Protein AF-A0A9W9B5J5-F1 (afdb_monomer_lite)

Structure (mmCIF, N/CA/C/O backbone):
data_AF-A0A9W9B5J5-F1
#
_entry.id   AF-A0A9W9B5J5-F1
#
loop_
_atom_site.group_PDB
_atom_site.id
_atom_site.type_symbol
_atom_site.label_atom_id
_atom_site.label_alt_id
_atom_site.label_comp_id
_atom_site.label_asym_id
_atom_site.label_entity_id
_atom_site.label_seq_id
_atom_site.pdbx_PDB_ins_code
_atom_site.Cartn_x
_atom_site.Cartn_y
_atom_site.Cartn_z
_atom_site.occupancy
_atom_site.B_iso_or_equiv
_atom_site.auth_seq_id
_atom_site.auth_comp_id
_atom_site.auth_asym_id
_atom_site.auth_atom_id
_atom_site.pdbx_PDB_model_num
ATOM 1 N N . HIS A 1 1 ? -13.866 0.133 34.802 1.00 43.53 1 HIS A N 1
ATOM 2 C CA . HIS A 1 1 ? -13.282 -0.919 33.938 1.00 43.53 1 HIS A CA 1
ATOM 3 C C . HIS A 1 1 ? -14.035 -1.081 32.615 1.00 43.53 1 HIS A C 1
ATOM 5 O O . HIS A 1 1 ? -13.396 -0.951 31.586 1.00 43.53 1 HIS A O 1
ATOM 11 N N . GLN A 1 2 ? -15.363 -1.263 32.598 1.00 48.47 2 GLN A N 1
ATOM 12 C CA . GLN A 1 2 ? -16.141 -1.400 31.346 1.00 48.47 2 GLN A CA 1
ATOM 13 C C . GLN A 1 2 ? -16.010 -0.206 30.380 1.00 48.47 2 GLN A C 1
ATOM 15 O O . GLN A 1 2 ? -15.796 -0.410 29.192 1.00 48.47 2 GLN A O 1
ATOM 20 N N . LYS A 1 3 ? -16.053 1.035 30.889 1.00 55.81 3 LYS A N 1
ATOM 21 C CA . LYS A 1 3 ? -15.865 2.245 30.067 1.00 55.81 3 LYS A CA 1
ATOM 22 C C . LYS A 1 3 ? -14.486 2.300 29.392 1.00 55.81 3 LYS A C 1
ATOM 24 O O . LYS A 1 3 ? -14.394 2.597 28.212 1.00 55.81 3 LYS A O 1
ATOM 29 N N . LEU A 1 4 ? -13.434 1.932 30.126 1.00 56.16 4 LEU A N 1
ATOM 30 C CA . LEU A 1 4 ? -12.068 1.869 29.603 1.00 56.16 4 LEU A CA 1
ATOM 31 C C . LEU A 1 4 ? -11.917 0.764 28.547 1.00 56.16 4 LEU A C 1
ATOM 33 O O . LEU A 1 4 ? -11.314 0.993 27.509 1.00 56.16 4 LEU A O 1
ATOM 37 N N . ALA A 1 5 ? -12.501 -0.415 28.786 1.00 54.84 5 ALA A N 1
ATOM 38 C CA . ALA A 1 5 ? -12.496 -1.509 27.816 1.00 54.84 5 ALA A CA 1
ATOM 39 C C . ALA A 1 5 ? -13.209 -1.115 26.512 1.00 54.84 5 ALA A C 1
ATOM 41 O O . ALA A 1 5 ? -12.706 -1.396 25.427 1.00 54.84 5 ALA A O 1
ATOM 42 N N . TRP A 1 6 ? -14.336 -0.403 26.616 1.00 62.59 6 TRP A N 1
ATOM 43 C CA . TRP A 1 6 ? -15.036 0.155 25.460 1.00 62.59 6 TRP A CA 1
ATOM 44 C C . TRP A 1 6 ? -14.201 1.206 24.723 1.00 62.59 6 TRP A C 1
ATOM 46 O O . TRP A 1 6 ? -14.088 1.141 23.506 1.00 62.59 6 TRP A O 1
ATOM 56 N N . GLU A 1 7 ? -13.569 2.141 25.435 1.00 63.94 7 GLU A N 1
ATOM 57 C CA . GLU A 1 7 ? -12.692 3.150 24.825 1.00 63.94 7 GLU A CA 1
ATOM 58 C C . GLU A 1 7 ? -11.479 2.523 24.123 1.00 63.94 7 GLU A C 1
ATOM 60 O O . GLU A 1 7 ? -11.089 2.973 23.045 1.00 63.94 7 GLU A O 1
ATOM 65 N N . MET A 1 8 ? -10.890 1.474 24.705 1.00 59.47 8 MET A N 1
ATOM 66 C CA . MET A 1 8 ? -9.806 0.717 24.079 1.00 59.47 8 MET A CA 1
ATOM 67 C C . MET A 1 8 ? -10.291 0.017 22.811 1.00 59.47 8 MET A C 1
ATOM 69 O O . MET A 1 8 ? -9.667 0.172 21.766 1.00 59.47 8 MET A O 1
ATOM 73 N N . LEU A 1 9 ? -11.429 -0.679 22.868 1.00 60.66 9 LEU A N 1
ATOM 74 C CA . LEU A 1 9 ? -12.013 -1.358 21.712 1.00 60.66 9 LEU A CA 1
ATOM 75 C C . LEU A 1 9 ? -12.394 -0.364 20.604 1.00 60.66 9 LEU A C 1
ATOM 77 O O . LEU A 1 9 ? -12.064 -0.576 19.443 1.00 60.66 9 LEU A O 1
ATOM 81 N N . HIS A 1 10 ? -13.010 0.763 20.962 1.00 64.75 10 HIS A N 1
ATOM 82 C CA . HIS A 1 10 ? -13.335 1.846 20.039 1.00 64.75 10 HIS A CA 1
ATOM 83 C C . HIS A 1 10 ? -12.079 2.365 19.334 1.00 64.75 10 HIS A C 1
ATOM 85 O O . HIS A 1 10 ? -12.030 2.408 18.107 1.00 64.75 10 HIS A O 1
ATOM 91 N N . LYS A 1 11 ? -11.029 2.708 20.091 1.00 61.59 11 LYS A N 1
ATOM 92 C CA . LYS A 1 11 ? -9.753 3.164 19.518 1.00 61.59 11 LYS A CA 1
ATOM 93 C C . LYS A 1 11 ? -9.106 2.098 18.638 1.00 61.59 11 LYS A C 1
ATOM 95 O O . LYS A 1 11 ? -8.520 2.427 17.610 1.00 61.59 11 LYS A O 1
ATOM 100 N N . VAL A 1 12 ? -9.248 0.829 19.012 1.00 58.03 12 VAL A N 1
ATOM 101 C CA . VAL A 1 12 ? -8.751 -0.315 18.247 1.00 58.03 12 VAL A CA 1
ATOM 102 C C . VAL A 1 12 ? -9.595 -0.606 17.013 1.00 58.03 12 VAL A C 1
ATOM 104 O O . VAL A 1 12 ? -9.039 -1.191 16.108 1.00 58.03 12 VAL A O 1
ATOM 107 N N . ILE A 1 13 ? -10.857 -0.206 16.880 1.00 60.81 13 ILE A N 1
ATOM 108 C CA . ILE A 1 13 ? -11.651 -0.482 15.663 1.00 60.81 13 ILE A CA 1
ATOM 109 C C . ILE A 1 13 ? -11.771 0.772 14.792 1.00 60.81 13 ILE A C 1
ATOM 111 O O . ILE A 1 13 ? -11.439 0.755 13.611 1.00 60.81 13 ILE A O 1
ATOM 115 N N . ILE A 1 14 ? -12.225 1.864 15.399 1.00 61.78 14 ILE A N 1
ATOM 116 C CA . ILE A 1 14 ? -12.618 3.116 14.746 1.00 61.78 14 ILE A CA 1
ATOM 117 C 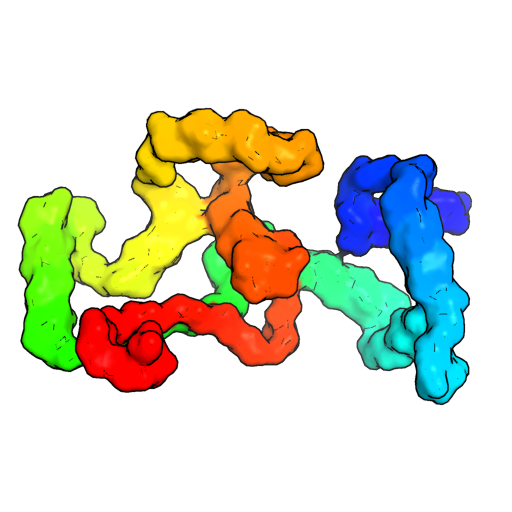C . ILE A 1 14 ? -11.449 4.112 14.693 1.00 61.78 14 ILE A C 1
ATOM 119 O O . ILE A 1 14 ? -11.408 4.994 13.838 1.00 61.78 14 ILE A O 1
ATOM 123 N N . GLY A 1 15 ? -10.473 3.977 15.595 1.00 62.41 15 GLY A N 1
ATOM 124 C CA . GLY A 1 15 ? -9.391 4.948 15.758 1.00 62.41 15 GLY A CA 1
ATOM 125 C C . GLY A 1 15 ? -9.742 6.062 16.757 1.00 62.41 15 GLY A C 1
ATOM 126 O O . GLY A 1 15 ? -10.645 5.904 17.579 1.00 62.41 15 GLY A O 1
ATOM 127 N N . PRO A 1 16 ? -9.016 7.195 16.743 1.00 63.31 16 PRO A N 1
ATOM 128 C CA . PRO A 1 16 ? -9.149 8.257 17.746 1.00 63.31 16 PRO A CA 1
ATOM 129 C C . PRO A 1 16 ? -10.379 9.161 17.547 1.00 63.31 16 PRO A C 1
ATOM 131 O O . PRO A 1 16 ? -10.449 10.220 18.164 1.00 63.31 16 PRO A O 1
ATOM 134 N N . VAL A 1 17 ? -11.314 8.786 16.669 1.00 61.62 17 VAL A N 1
ATOM 135 C CA . VAL A 1 17 ? -12.528 9.566 16.389 1.00 61.62 17 VAL A CA 1
ATOM 136 C C . VAL A 1 17 ? -13.371 9.679 17.658 1.00 61.62 17 VAL A C 1
ATOM 138 O O . VAL A 1 17 ? -13.443 8.740 18.446 1.00 61.62 17 VAL A O 1
ATOM 141 N N . ASP A 1 18 ? -13.989 10.834 17.882 1.00 64.19 18 ASP A N 1
ATOM 142 C CA . ASP A 1 18 ? -14.816 11.023 19.067 1.00 64.19 18 ASP A CA 1
ATOM 143 C C . ASP A 1 18 ? -16.106 10.193 18.975 1.00 64.19 18 ASP A C 1
ATOM 145 O O . ASP A 1 18 ? -16.803 10.211 17.956 1.00 64.19 18 ASP A O 1
ATOM 149 N N . VAL A 1 19 ? -16.432 9.477 20.052 1.00 60.91 19 VAL A N 1
ATOM 150 C CA . VAL A 1 19 ? -17.606 8.589 20.137 1.00 60.91 19 VAL A CA 1
ATOM 151 C C . VAL A 1 19 ? -18.905 9.407 20.053 1.00 60.91 19 VAL A C 1
ATOM 153 O O . VAL A 1 19 ? -19.953 8.899 19.658 1.00 60.91 19 VAL A O 1
ATOM 156 N N . GLU A 1 20 ? 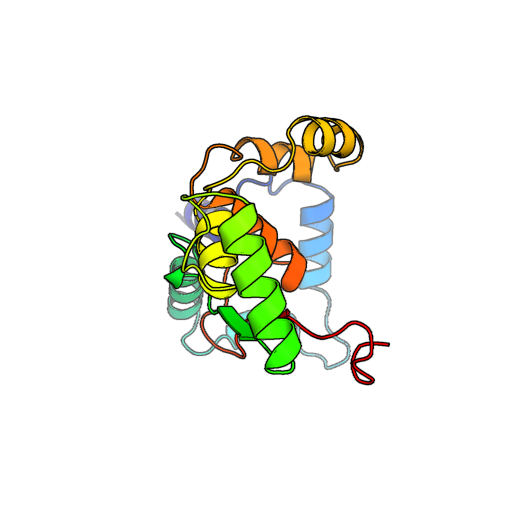-18.834 10.697 20.391 1.00 65.62 20 GLU A N 1
ATOM 157 C CA . GLU A 1 20 ? -19.952 11.644 20.327 1.00 65.62 20 GLU A CA 1
ATOM 158 C C . GLU A 1 20 ? -20.186 12.227 18.920 1.00 65.62 20 GLU A C 1
ATOM 160 O O . GLU A 1 20 ? -21.120 13.004 18.712 1.00 65.62 20 GLU A O 1
ATOM 165 N N . ASN A 1 21 ? -19.386 11.839 17.919 1.00 68.31 21 ASN A N 1
ATOM 166 C CA . ASN A 1 21 ? -19.587 12.275 16.542 1.00 68.31 21 ASN A CA 1
ATOM 167 C C . ASN A 1 21 ? -20.955 11.793 16.013 1.00 68.31 21 ASN A C 1
ATOM 169 O O . ASN A 1 21 ? -21.278 10.604 16.062 1.00 68.31 21 ASN A O 1
ATOM 173 N N . ALA A 1 22 ? -21.756 12.706 15.453 1.00 65.81 22 ALA A N 1
ATOM 174 C CA . ALA A 1 22 ? -23.075 12.399 14.897 1.00 65.81 22 ALA A CA 1
ATOM 175 C C . ALA A 1 22 ? -23.038 11.293 13.823 1.00 65.81 22 ALA A C 1
ATOM 177 O O . ALA A 1 22 ? -23.944 10.462 13.773 1.00 65.81 22 ALA A O 1
ATOM 178 N N . TYR A 1 23 ? -21.972 11.228 13.019 1.00 56.72 23 TYR A N 1
ATOM 179 C CA . TYR A 1 23 ? -21.747 10.149 12.055 1.00 56.72 23 TYR A CA 1
ATOM 180 C C . 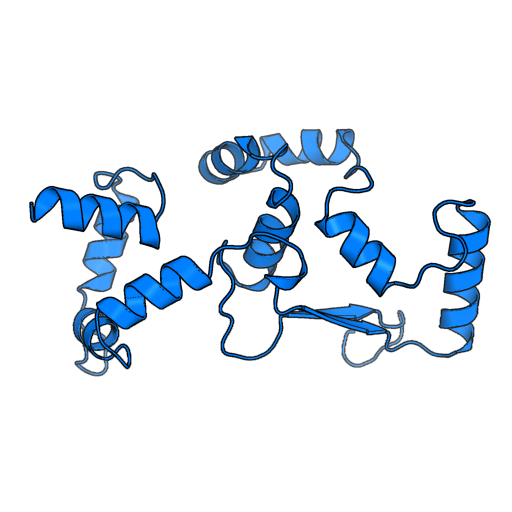TYR A 1 23 ? -21.467 8.817 12.739 1.00 56.72 23 TYR A C 1
ATOM 182 O O . TYR A 1 23 ? -21.951 7.788 12.281 1.00 56.72 23 TYR A O 1
ATOM 190 N N . PHE A 1 24 ? -20.740 8.826 13.856 1.00 61.00 24 PHE A N 1
ATOM 191 C CA . PHE A 1 24 ? -20.483 7.614 14.623 1.00 61.00 24 PHE A CA 1
ATOM 192 C C . PHE A 1 24 ? -21.744 7.121 15.343 1.00 61.00 24 PHE A C 1
ATOM 194 O O . PHE A 1 24 ? -22.037 5.929 15.337 1.00 61.00 24 PHE A O 1
ATOM 201 N N . SER A 1 25 ? -22.561 8.034 15.873 1.00 64.88 25 SER A N 1
ATOM 202 C CA . SER A 1 25 ? -23.882 7.702 16.415 1.00 64.88 25 SER A CA 1
ATOM 203 C C . SER A 1 25 ? -24.819 7.145 15.337 1.00 64.88 25 SER A C 1
ATOM 205 O O . SER A 1 25 ? -25.527 6.169 15.583 1.00 64.88 25 SER A O 1
ATOM 207 N N . ALA A 1 26 ? -24.811 7.721 14.130 1.00 68.50 26 ALA A N 1
ATOM 208 C CA . ALA A 1 26 ? -25.573 7.214 12.991 1.00 68.50 26 ALA A CA 1
ATOM 209 C C . ALA A 1 26 ? -25.064 5.843 12.522 1.00 68.50 26 ALA A C 1
ATOM 211 O O . ALA A 1 26 ? -25.876 4.957 12.267 1.00 68.50 26 ALA A O 1
ATOM 212 N N . PHE A 1 27 ? -23.743 5.645 12.483 1.00 66.56 27 PHE A N 1
ATOM 213 C CA . PHE A 1 27 ? -23.114 4.359 12.204 1.00 66.56 27 PHE A CA 1
ATOM 214 C C . PHE A 1 27 ? -23.529 3.314 13.236 1.00 66.56 27 PHE A C 1
ATOM 216 O O . PHE A 1 27 ? -24.052 2.288 12.836 1.00 66.56 27 PHE A O 1
ATOM 223 N N . LEU A 1 28 ? -23.397 3.588 14.540 1.00 68.62 28 LEU A N 1
ATOM 224 C CA . LEU A 1 28 ? -23.824 2.687 15.617 1.00 68.62 28 LEU A CA 1
ATOM 225 C C . LEU A 1 28 ? -25.319 2.373 15.555 1.00 68.62 28 LEU A C 1
ATOM 227 O O . LEU A 1 28 ? -25.710 1.224 15.730 1.00 68.62 28 LEU A O 1
ATOM 231 N N . LYS A 1 29 ? -26.163 3.374 15.283 1.00 70.75 29 LYS A N 1
ATOM 232 C CA . LYS A 1 29 ? -27.598 3.151 15.076 1.00 70.75 29 LYS A CA 1
ATOM 233 C C . LYS A 1 29 ? -27.838 2.233 13.885 1.00 70.75 29 LYS A C 1
ATOM 235 O O . LYS A 1 29 ? -28.595 1.287 14.033 1.00 70.75 29 LYS A O 1
ATOM 240 N N . GLY A 1 30 ? -27.163 2.472 12.760 1.00 66.31 30 GLY A N 1
ATOM 241 C CA . GLY A 1 30 ? -27.190 1.599 11.586 1.00 66.31 30 GLY A CA 1
ATOM 242 C C . GLY A 1 30 ? -26.674 0.188 11.879 1.00 66.31 30 GLY A C 1
ATOM 243 O O . GLY A 1 30 ? -27.253 -0.783 11.414 1.00 66.31 30 GLY A O 1
ATOM 244 N N . PHE A 1 31 ? -25.648 0.075 12.719 1.00 65.50 31 PHE A N 1
ATOM 245 C CA . PHE A 1 31 ? -25.048 -1.177 13.180 1.00 65.50 31 PHE A CA 1
ATOM 246 C C . PHE A 1 31 ? -26.010 -2.012 14.035 1.00 65.50 31 PHE A C 1
ATOM 248 O O . PHE A 1 31 ? -25.901 -3.231 14.085 1.00 65.50 31 PHE A O 1
ATOM 255 N N . LEU A 1 32 ? -26.949 -1.354 14.717 1.00 68.44 32 LEU A N 1
ATOM 256 C CA . LEU A 1 32 ? -27.991 -1.979 15.533 1.00 68.44 32 LEU A CA 1
ATOM 257 C C . LEU A 1 32 ? -29.313 -2.158 14.771 1.00 68.44 32 LEU A C 1
ATOM 259 O O . LEU A 1 32 ? -30.279 -2.657 15.350 1.00 68.44 32 LEU A O 1
ATOM 263 N N . LEU A 1 33 ? -29.396 -1.736 13.503 1.00 72.12 33 LEU A N 1
ATOM 264 C CA . LEU A 1 33 ? -30.591 -1.982 12.704 1.00 72.12 33 LEU A CA 1
ATOM 265 C C . LEU A 1 33 ? -30.667 -3.474 12.342 1.00 72.12 33 LEU A C 1
ATOM 267 O O . LEU A 1 33 ? -29.663 -4.059 11.925 1.00 72.12 33 LEU A O 1
ATOM 271 N N . PRO A 1 34 ? -31.853 -4.094 12.454 1.00 67.44 34 PRO A N 1
ATOM 272 C CA . PRO A 1 34 ? -32.044 -5.458 11.993 1.00 67.44 34 PRO A CA 1
ATOM 273 C C . PRO A 1 34 ? -31.798 -5.528 10.485 1.00 67.44 34 PRO A C 1
ATOM 275 O O . PRO A 1 34 ? -32.381 -4.755 9.718 1.00 67.44 34 PRO A O 1
ATOM 278 N N . CYS A 1 35 ? -30.947 -6.459 10.046 1.00 70.69 35 CYS A N 1
ATOM 279 C CA . CYS A 1 35 ? -30.806 -6.734 8.620 1.00 70.69 35 CYS A CA 1
ATOM 280 C C . CYS A 1 35 ? -32.068 -7.440 8.104 1.00 70.69 35 CYS A C 1
ATOM 282 O O . CYS A 1 35 ? -32.809 -8.069 8.862 1.00 70.69 35 CYS A O 1
ATOM 284 N N . SER A 1 36 ? -32.312 -7.372 6.793 1.00 70.12 36 SER A N 1
ATOM 285 C CA . SER A 1 36 ? -33.482 -7.987 6.138 1.00 70.12 36 SER A CA 1
ATOM 286 C C . SER A 1 36 ? -33.602 -9.501 6.362 1.00 70.12 36 SER A C 1
ATOM 288 O O . SER A 1 36 ? -34.670 -10.072 6.165 1.00 70.12 36 SER A O 1
ATOM 290 N N . THR A 1 37 ? -32.522 -10.146 6.801 1.00 73.00 37 THR A N 1
ATOM 291 C CA . THR A 1 37 ? -32.437 -11.568 7.143 1.00 73.00 37 THR A CA 1
ATOM 292 C C . THR A 1 37 ? -32.795 -11.884 8.602 1.00 73.00 37 THR A C 1
ATOM 294 O O . THR A 1 37 ? -32.799 -13.054 8.972 1.00 73.00 37 THR A O 1
ATOM 297 N N . GLY A 1 38 ? -33.090 -10.880 9.438 1.00 73.06 38 GLY A N 1
ATOM 298 C CA . GLY A 1 38 ? -33.388 -11.052 10.868 1.00 73.06 38 GLY A CA 1
ATOM 299 C C . GLY A 1 38 ? -32.159 -11.266 11.760 1.00 73.06 38 GLY A C 1
ATOM 300 O O . GLY A 1 38 ? -32.316 -11.433 12.964 1.00 73.06 38 GLY A O 1
ATOM 301 N N . ILE A 1 39 ? -30.958 -11.245 11.179 1.00 66.88 39 ILE A N 1
ATOM 302 C CA . ILE A 1 39 ? -29.673 -11.249 11.886 1.00 66.88 39 ILE A CA 1
ATOM 303 C C . ILE A 1 39 ? -29.304 -9.787 12.144 1.00 66.88 39 ILE A C 1
ATOM 305 O O . ILE A 1 39 ? -29.317 -8.985 11.205 1.00 66.88 39 ILE A O 1
ATOM 309 N N . ASP A 1 40 ? -29.006 -9.411 13.385 1.00 67.69 40 ASP A N 1
ATOM 310 C CA . ASP A 1 40 ? -28.444 -8.086 13.648 1.00 67.69 40 ASP A CA 1
ATOM 311 C C . ASP A 1 40 ? -26.909 -8.113 13.506 1.00 67.69 40 ASP A C 1
ATOM 313 O O . ASP A 1 40 ? -26.260 -9.163 13.501 1.00 67.69 40 ASP A O 1
ATOM 317 N N . LEU A 1 41 ? -26.276 -6.954 13.325 1.00 61.44 41 LEU A N 1
ATOM 318 C CA . LEU A 1 41 ? -24.820 -6.921 13.167 1.00 61.44 41 LEU A CA 1
ATOM 319 C C . LEU A 1 41 ? -24.082 -7.283 14.473 1.00 61.44 41 LEU A C 1
ATOM 321 O O . LEU A 1 41 ? -22.902 -7.634 14.432 1.00 61.44 41 LEU A O 1
ATOM 325 N N . VAL A 1 42 ? -24.763 -7.252 15.626 1.00 67.62 42 VAL A N 1
ATOM 326 C CA . VAL A 1 42 ? -24.230 -7.743 16.906 1.00 67.62 42 VAL A CA 1
ATOM 327 C C . VAL A 1 42 ? -24.100 -9.264 16.869 1.00 67.62 42 VAL A C 1
ATOM 329 O O . VAL A 1 42 ? -23.101 -9.793 17.355 1.00 67.62 42 VAL A O 1
ATOM 332 N N . ASP A 1 43 ? -25.038 -9.964 16.239 1.00 67.94 43 ASP A N 1
ATOM 333 C CA . ASP A 1 43 ? -24.971 -11.394 15.967 1.00 67.94 43 ASP A CA 1
ATOM 334 C C . ASP A 1 43 ? -23.818 -11.712 15.010 1.00 67.94 43 ASP A C 1
ATOM 336 O O . ASP A 1 43 ? -23.104 -12.688 15.228 1.00 67.94 43 ASP A O 1
ATOM 340 N N . ILE A 1 44 ? -23.542 -10.846 14.026 1.00 65.38 44 ILE A N 1
ATOM 341 C CA . ILE A 1 44 ? -22.367 -10.975 13.145 1.00 65.38 44 ILE A CA 1
ATOM 342 C C . ILE A 1 44 ? -21.062 -10.806 13.938 1.00 65.38 44 ILE A C 1
ATOM 344 O O . ILE A 1 44 ? -20.155 -11.629 13.816 1.00 65.38 44 ILE A O 1
ATOM 348 N N . VAL A 1 45 ? -20.961 -9.799 14.807 1.00 63.66 45 VAL A N 1
ATOM 349 C CA . VAL A 1 45 ? -19.776 -9.616 15.667 1.00 63.66 45 VAL A CA 1
ATOM 350 C C . VAL A 1 45 ? -19.612 -10.779 16.653 1.00 63.66 45 VAL A C 1
ATOM 352 O O . VAL A 1 45 ? -18.496 -11.236 16.887 1.00 63.66 45 VAL A O 1
ATOM 355 N N . ARG A 1 46 ? -20.708 -11.312 17.205 1.00 69.12 46 ARG A N 1
ATOM 356 C CA . ARG A 1 46 ? -20.692 -12.516 18.055 1.00 69.12 46 ARG A CA 1
ATOM 357 C C . ARG A 1 46 ? -20.367 -13.786 17.274 1.00 69.12 46 ARG A C 1
ATOM 359 O O . ARG A 1 46 ? -19.854 -14.731 17.864 1.00 69.12 46 ARG A O 1
ATOM 366 N N . SER A 1 47 ? -20.638 -13.799 15.971 1.00 68.56 47 SER A N 1
ATOM 367 C CA . SER A 1 47 ? -20.284 -14.897 15.071 1.00 68.56 47 SER A CA 1
ATOM 368 C C . SER A 1 47 ? -18.814 -14.889 14.656 1.00 68.56 47 SER A C 1
ATOM 370 O O . SER A 1 47 ? -18.382 -15.821 13.977 1.00 68.56 47 SER A O 1
ATOM 372 N N . PHE A 1 48 ? -18.032 -13.878 15.071 1.00 70.88 48 PHE A N 1
ATOM 373 C CA . PHE A 1 48 ? -16.598 -13.859 14.816 1.00 70.88 48 PHE A CA 1
ATOM 374 C C . PHE A 1 48 ? -15.976 -15.128 15.396 1.00 70.88 48 PHE A C 1
ATOM 376 O O . PHE A 1 48 ? -16.037 -15.385 16.602 1.00 70.88 48 PHE A O 1
ATOM 383 N N . PHE A 1 49 ? -15.433 -15.962 14.514 1.00 70.25 49 PHE A N 1
ATOM 384 C CA . PHE A 1 49 ? -14.891 -17.257 14.887 1.00 70.25 49 PHE A CA 1
ATOM 385 C C . PHE A 1 49 ? -13.756 -17.048 15.898 1.00 70.25 49 PHE A C 1
ATOM 387 O O . PHE A 1 49 ? -12.832 -16.295 15.621 1.00 70.25 49 PHE A O 1
ATOM 394 N N . GLY A 1 50 ? -13.852 -17.658 17.085 1.00 75.44 50 GLY A N 1
ATOM 395 C CA . GLY A 1 50 ? -12.920 -17.427 18.202 1.00 75.44 50 GLY A CA 1
ATOM 396 C C . GLY A 1 50 ? -13.315 -16.299 19.176 1.00 75.44 50 GLY A C 1
ATOM 397 O O . GLY A 1 50 ? -12.630 -16.081 20.174 1.00 75.44 50 GLY A O 1
ATOM 398 N N . GLY A 1 51 ? -14.444 -15.621 18.950 1.00 78.56 51 GLY A N 1
ATOM 399 C CA . GLY A 1 51 ? -15.026 -14.648 19.876 1.00 78.56 51 GLY A CA 1
ATOM 400 C C . GLY A 1 51 ? -14.258 -13.324 19.976 1.00 78.56 51 GLY A C 1
ATOM 401 O O . GLY A 1 51 ? -13.496 -12.942 19.091 1.00 78.56 51 GLY A O 1
ATOM 402 N N . ALA A 1 52 ? -14.480 -12.592 21.073 1.00 67.44 52 ALA A N 1
ATOM 403 C CA . ALA A 1 52 ? -13.931 -11.246 21.265 1.00 67.44 52 ALA A CA 1
ATOM 404 C C . ALA A 1 52 ? -12.393 -11.209 21.360 1.00 67.44 52 ALA A C 1
ATOM 406 O O . ALA A 1 52 ? -11.781 -10.230 20.941 1.00 67.44 52 ALA A O 1
ATOM 407 N N . GLU A 1 53 ? -11.768 -12.261 21.895 1.00 71.69 53 GLU A N 1
ATOM 408 C CA . GLU A 1 53 ? -10.306 -12.370 21.978 1.00 71.69 53 GLU A CA 1
ATOM 409 C C . GLU A 1 53 ? -9.685 -12.504 20.584 1.00 71.69 53 GLU A C 1
ATOM 411 O O . GLU A 1 53 ? -8.784 -11.744 20.232 1.00 71.69 53 GLU A O 1
ATOM 416 N N . GLU A 1 54 ? -10.231 -13.398 19.756 1.00 75.44 54 GLU A N 1
ATOM 417 C CA . GLU A 1 54 ? -9.788 -13.580 18.374 1.00 75.44 54 GLU A CA 1
ATOM 418 C C . GLU A 1 54 ? -10.031 -12.328 17.527 1.00 75.44 54 GLU A C 1
ATOM 420 O O . GLU A 1 54 ? -9.205 -11.965 16.690 1.00 75.44 54 GLU A O 1
ATOM 425 N N . PHE A 1 55 ? -11.126 -11.616 17.792 1.00 71.44 55 PHE A N 1
ATOM 426 C CA . PHE A 1 55 ? -11.406 -10.329 17.170 1.00 71.44 55 PHE A CA 1
ATOM 427 C C . PHE A 1 55 ? -10.343 -9.274 17.515 1.00 71.44 55 PHE A C 1
ATOM 429 O O . PHE A 1 55 ? -9.795 -8.640 16.612 1.00 71.44 55 PHE A O 1
ATOM 436 N N . ILE A 1 56 ? -10.015 -9.091 18.802 1.00 71.12 56 ILE A N 1
ATOM 437 C CA . ILE A 1 56 ? -8.982 -8.132 19.232 1.00 71.12 56 ILE A CA 1
ATOM 438 C C . ILE A 1 56 ? -7.627 -8.526 18.644 1.00 71.12 56 ILE A C 1
ATOM 440 O O . ILE A 1 56 ? -6.946 -7.681 18.065 1.00 71.12 56 ILE A O 1
ATOM 444 N N . ARG A 1 57 ? -7.273 -9.814 18.713 1.00 74.31 57 ARG A N 1
ATOM 445 C CA . ARG A 1 57 ? -6.049 -10.353 18.115 1.00 74.31 57 ARG A CA 1
ATOM 446 C C . ARG A 1 57 ? -5.988 -10.065 16.617 1.00 74.31 57 ARG A C 1
ATOM 448 O O . ARG A 1 57 ? -4.971 -9.583 16.130 1.00 74.31 57 ARG A O 1
ATOM 455 N N . THR A 1 58 ? -7.077 -10.301 15.889 1.00 72.94 58 THR A N 1
ATOM 456 C CA . THR A 1 58 ? -7.167 -9.996 14.456 1.00 72.94 58 THR A CA 1
ATOM 457 C C . THR A 1 58 ? -6.987 -8.502 14.208 1.00 72.94 58 THR A C 1
ATOM 459 O O . THR A 1 58 ? -6.223 -8.117 13.324 1.00 72.94 58 THR A O 1
ATOM 462 N N . ALA A 1 59 ? -7.623 -7.644 15.006 1.00 72.19 59 ALA A N 1
ATOM 463 C CA . ALA A 1 59 ? -7.493 -6.196 14.885 1.00 72.19 59 ALA A CA 1
ATOM 464 C C . ALA A 1 59 ? -6.057 -5.705 15.144 1.00 72.19 59 ALA A C 1
ATOM 466 O O . ALA A 1 59 ? -5.595 -4.808 14.435 1.00 72.19 59 ALA A O 1
ATOM 467 N N . GLU A 1 60 ? -5.350 -6.299 16.112 1.00 74.00 60 GLU A N 1
ATOM 468 C CA . GLU A 1 60 ? -3.937 -6.021 16.397 1.00 74.00 60 GLU A CA 1
ATOM 469 C C . GLU A 1 60 ? -3.012 -6.511 15.276 1.00 74.00 60 GLU A C 1
ATOM 471 O O . GLU A 1 60 ? -2.143 -5.758 14.821 1.00 74.00 60 GLU A O 1
ATOM 476 N N . LEU A 1 61 ? -3.217 -7.743 14.797 1.00 76.88 61 LEU A N 1
ATOM 477 C CA . LEU A 1 61 ? -2.448 -8.338 13.700 1.00 76.88 61 LEU A CA 1
ATOM 478 C C . LEU A 1 61 ? -2.673 -7.610 12.371 1.00 76.88 61 LEU A C 1
ATOM 480 O O . LEU A 1 61 ? -1.768 -7.557 11.552 1.00 76.88 61 LEU A O 1
ATOM 484 N N . SER A 1 62 ? -3.827 -6.969 12.181 1.00 78.38 62 SER A N 1
ATOM 485 C CA . SER A 1 62 ? -4.149 -6.209 10.963 1.00 78.38 62 SER A CA 1
ATOM 486 C C . SER A 1 62 ? -3.407 -4.866 10.846 1.00 78.38 62 SER A C 1
ATOM 488 O O . SER A 1 62 ? -3.650 -4.085 9.920 1.00 78.38 62 SER A O 1
ATOM 490 N N . THR A 1 63 ? -2.519 -4.559 11.794 1.00 83.56 63 THR A N 1
ATOM 491 C CA . THR A 1 63 ? -1.722 -3.329 11.792 1.00 83.56 63 THR A CA 1
ATOM 492 C C . THR A 1 63 ? -0.600 -3.413 10.761 1.00 83.56 63 THR A C 1
ATOM 494 O O . THR A 1 63 ? 0.256 -4.286 10.840 1.00 83.56 63 THR A O 1
ATOM 497 N N . ILE A 1 64 ? -0.547 -2.440 9.853 1.00 86.31 64 ILE A N 1
ATOM 498 C CA . ILE A 1 64 ? 0.532 -2.312 8.868 1.00 86.31 64 ILE A CA 1
ATOM 499 C C . ILE A 1 64 ? 1.783 -1.758 9.555 1.00 86.31 64 ILE A C 1
ATOM 501 O O . ILE A 1 64 ? 1.785 -0.599 9.988 1.00 86.31 64 ILE A O 1
ATOM 505 N N . ARG A 1 65 ? 2.836 -2.575 9.657 1.00 87.75 65 ARG A N 1
ATOM 506 C CA . ARG A 1 65 ? 4.118 -2.208 10.289 1.00 87.75 65 ARG A CA 1
ATOM 507 C C . ARG A 1 65 ? 5.225 -1.973 9.268 1.00 87.75 65 ARG A C 1
ATOM 509 O O . ARG A 1 65 ? 6.070 -1.108 9.476 1.00 87.75 65 ARG A O 1
ATOM 516 N N . ASP A 1 66 ? 5.179 -2.715 8.176 1.00 89.06 66 ASP A N 1
ATOM 517 C CA . ASP A 1 66 ? 6.161 -2.736 7.100 1.00 89.06 66 ASP A CA 1
ATOM 518 C C . ASP A 1 66 ? 5.500 -3.213 5.798 1.00 89.06 66 ASP A C 1
ATOM 520 O O . ASP A 1 66 ? 4.291 -3.463 5.745 1.00 89.06 66 ASP A O 1
ATOM 524 N N . PHE A 1 67 ? 6.293 -3.301 4.731 1.00 88.06 67 PHE A N 1
ATOM 525 C CA . PHE A 1 67 ? 5.819 -3.766 3.433 1.00 88.06 67 PHE A CA 1
ATOM 526 C C . PHE A 1 67 ? 5.305 -5.211 3.485 1.00 88.06 67 PHE A C 1
ATOM 528 O O . PHE A 1 67 ? 4.297 -5.502 2.854 1.00 88.06 67 PHE A O 1
ATOM 535 N N . ASP A 1 68 ? 5.936 -6.089 4.268 1.00 88.00 68 ASP A N 1
ATOM 536 C CA . ASP A 1 68 ? 5.536 -7.499 4.386 1.00 88.00 68 ASP A CA 1
ATOM 537 C C . ASP A 1 68 ? 4.205 -7.666 5.135 1.00 88.00 68 ASP A C 1
ATOM 539 O O . ASP A 1 68 ? 3.483 -8.640 4.930 1.00 88.00 68 ASP A O 1
ATOM 543 N N . SER A 1 69 ? 3.832 -6.676 5.954 1.00 87.00 69 SER A N 1
ATOM 544 C CA . SER A 1 69 ? 2.497 -6.573 6.550 1.00 87.00 69 SER A CA 1
ATOM 545 C C . SER A 1 69 ? 1.407 -6.364 5.494 1.00 87.00 69 SER A C 1
ATOM 547 O O . SER A 1 69 ? 0.229 -6.586 5.771 1.00 87.00 69 SER A O 1
ATOM 549 N N . LEU A 1 70 ? 1.764 -5.882 4.299 1.00 84.31 70 LEU A N 1
ATOM 550 C CA . LEU A 1 70 ? 0.847 -5.790 3.176 1.00 84.31 70 LEU A CA 1
ATOM 551 C C . LEU A 1 70 ? 0.813 -7.148 2.473 1.00 84.31 70 LEU A C 1
ATOM 553 O O . LEU A 1 70 ? 1.790 -7.573 1.864 1.00 84.31 70 LEU A O 1
ATOM 557 N N . ASN A 1 71 ? -0.343 -7.809 2.491 1.00 86.62 71 ASN A N 1
ATOM 558 C CA . ASN A 1 71 ? -0.593 -8.986 1.663 1.00 86.62 71 ASN A CA 1
ATOM 559 C C . ASN A 1 71 ? -0.732 -8.556 0.185 1.00 86.62 71 ASN A C 1
ATOM 561 O O . ASN A 1 71 ? -1.837 -8.538 -0.353 1.00 86.62 71 ASN A O 1
ATOM 565 N N . ILE A 1 72 ? 0.362 -8.098 -0.438 1.00 88.81 72 ILE A N 1
ATOM 566 C CA . ILE A 1 72 ? 0.406 -7.583 -1.814 1.00 88.81 72 ILE A CA 1
ATOM 567 C C . ILE A 1 72 ? 1.076 -8.588 -2.741 1.00 88.81 72 ILE A C 1
ATOM 569 O O . ILE A 1 72 ? 2.173 -9.086 -2.483 1.00 88.81 72 ILE A O 1
ATOM 573 N N . ARG A 1 73 ? 0.454 -8.791 -3.900 1.00 90.88 73 ARG A N 1
ATOM 574 C CA . ARG A 1 73 ? 1.028 -9.497 -5.038 1.00 90.88 73 ARG A CA 1
ATOM 575 C C . ARG A 1 73 ? 1.236 -8.515 -6.187 1.00 90.88 73 ARG A C 1
ATOM 577 O O . ARG A 1 73 ? 0.274 -8.012 -6.759 1.00 90.88 73 ARG A O 1
ATOM 584 N N . VAL A 1 74 ? 2.496 -8.265 -6.537 1.00 90.81 74 VAL A N 1
ATOM 585 C CA . VAL A 1 74 ? 2.843 -7.496 -7.740 1.00 90.81 74 VAL A CA 1
ATOM 586 C C . VAL A 1 74 ? 3.009 -8.466 -8.903 1.00 90.81 74 VAL A C 1
ATOM 588 O O . VAL A 1 74 ? 3.803 -9.404 -8.810 1.00 90.81 74 VAL A O 1
ATOM 591 N N . VAL A 1 75 ? 2.252 -8.254 -9.973 1.00 91.94 75 VAL A N 1
ATOM 592 C CA . VAL A 1 75 ? 2.281 -9.060 -11.196 1.00 91.94 75 VAL A CA 1
ATOM 593 C C . VAL A 1 75 ? 2.737 -8.168 -12.343 1.00 91.94 75 VAL A C 1
ATOM 595 O O . VAL A 1 75 ? 2.284 -7.036 -12.481 1.00 91.94 75 VAL A O 1
ATOM 598 N N . CYS A 1 76 ? 3.673 -8.672 -13.138 1.00 91.06 76 CYS A N 1
ATOM 599 C CA . CYS A 1 76 ? 4.156 -8.011 -14.340 1.00 91.06 76 CYS A CA 1
ATOM 600 C C . CYS A 1 76 ? 3.694 -8.856 -15.524 1.00 91.06 76 CYS A C 1
ATOM 602 O O . CYS A 1 76 ? 4.326 -9.869 -15.820 1.00 91.06 76 CYS A O 1
ATOM 604 N N . ASP A 1 77 ? 2.568 -8.478 -16.121 1.00 92.06 77 ASP A N 1
ATOM 605 C CA . ASP A 1 77 ? 1.917 -9.203 -17.212 1.00 92.06 77 ASP A CA 1
ATOM 606 C C . ASP A 1 77 ? 2.076 -8.414 -18.514 1.00 92.06 77 ASP A C 1
ATOM 608 O O . ASP A 1 77 ? 1.143 -7.831 -19.053 1.00 92.06 77 ASP A O 1
ATOM 612 N N . ILE A 1 78 ? 3.329 -8.305 -18.957 1.00 93.12 78 ILE A N 1
ATOM 613 C CA . ILE A 1 78 ? 3.705 -7.603 -20.187 1.00 93.12 78 ILE A CA 1
ATOM 614 C C . ILE A 1 78 ? 4.607 -8.495 -21.034 1.00 93.12 78 ILE A C 1
ATOM 616 O O . ILE A 1 78 ? 5.350 -9.331 -20.504 1.00 93.12 78 ILE A O 1
ATOM 620 N N . GLY A 1 79 ? 4.584 -8.299 -22.352 1.00 92.94 79 GLY A N 1
ATOM 621 C CA . GLY A 1 79 ? 5.450 -9.024 -23.273 1.00 92.94 79 GLY A CA 1
ATOM 622 C C . GLY A 1 79 ? 6.942 -8.775 -23.020 1.00 92.94 79 GLY A C 1
ATOM 623 O O . GLY A 1 79 ? 7.353 -7.735 -22.501 1.00 92.94 79 GLY A O 1
ATOM 624 N N . SER A 1 80 ? 7.792 -9.713 -23.452 1.00 93.38 80 SER A N 1
ATOM 625 C CA . SER A 1 80 ? 9.249 -9.624 -23.254 1.00 93.38 80 SER A CA 1
ATOM 626 C C . SER A 1 80 ? 9.859 -8.354 -23.859 1.00 93.38 80 SER A C 1
ATOM 628 O O . SER A 1 80 ? 10.732 -7.748 -23.254 1.00 93.38 80 SER A O 1
ATOM 630 N N . GLN A 1 81 ? 9.359 -7.900 -25.014 1.00 94.81 81 GLN A N 1
ATOM 631 C CA . GLN A 1 81 ? 9.827 -6.658 -25.639 1.00 94.81 81 GLN A CA 1
ATOM 632 C C . GLN A 1 81 ? 9.514 -5.420 -24.789 1.00 94.81 81 GLN A C 1
ATOM 634 O O . GLN A 1 81 ? 10.305 -4.480 -24.750 1.00 94.81 81 GLN A O 1
ATOM 639 N N . SER A 1 82 ? 8.361 -5.395 -24.123 1.00 95.06 82 SER A N 1
ATOM 640 C CA . SER A 1 82 ? 7.971 -4.301 -23.232 1.00 95.06 82 SER A CA 1
ATOM 641 C C . SER A 1 82 ? 8.729 -4.364 -21.910 1.00 95.06 82 SER A C 1
ATOM 643 O O . SER A 1 82 ? 9.116 -3.324 -21.381 1.00 95.06 82 SER A O 1
ATOM 645 N N . LEU A 1 83 ? 9.035 -5.571 -21.426 1.00 94.06 83 LEU A N 1
ATOM 646 C CA . LEU A 1 83 ? 9.932 -5.776 -20.292 1.00 94.06 83 LEU A CA 1
ATOM 647 C C . LEU A 1 83 ? 11.343 -5.232 -20.578 1.00 94.06 83 LEU A C 1
ATOM 649 O O . LEU A 1 83 ? 11.898 -4.523 -19.740 1.00 94.06 83 LEU A O 1
ATOM 653 N N . ASP A 1 84 ? 11.892 -5.498 -21.767 1.00 94.81 84 ASP A N 1
ATOM 654 C CA . ASP A 1 84 ? 13.199 -4.972 -22.185 1.00 94.81 84 ASP A CA 1
ATOM 655 C C . ASP A 1 84 ? 13.178 -3.437 -22.252 1.00 94.81 84 ASP A C 1
ATOM 657 O O . ASP A 1 84 ? 14.047 -2.773 -21.690 1.00 94.81 84 ASP A O 1
ATOM 661 N N . LYS A 1 85 ? 12.126 -2.851 -22.843 1.00 95.06 85 LYS A N 1
ATOM 662 C CA . LYS A 1 85 ? 11.936 -1.389 -22.870 1.00 95.06 85 LYS A CA 1
ATOM 663 C C . LYS A 1 85 ? 11.827 -0.787 -21.470 1.00 95.06 85 LYS A C 1
ATOM 665 O O . LYS A 1 85 ? 12.338 0.308 -21.238 1.00 95.06 85 LYS A O 1
ATOM 670 N N . LEU A 1 86 ? 11.160 -1.471 -20.541 1.00 93.38 86 LEU A N 1
ATOM 671 C CA . LEU A 1 86 ? 11.061 -1.036 -19.149 1.00 93.38 86 LEU A CA 1
ATOM 672 C C . LEU A 1 86 ? 12.437 -1.057 -18.470 1.00 93.38 86 LEU A C 1
ATOM 674 O O . LEU A 1 86 ? 12.800 -0.093 -17.795 1.00 93.38 86 LEU A O 1
ATOM 678 N N . ALA A 1 87 ? 13.218 -2.117 -18.681 1.00 94.00 87 ALA A N 1
ATOM 679 C CA . ALA A 1 87 ? 14.581 -2.215 -18.169 1.00 94.00 87 ALA A CA 1
ATOM 680 C C . ALA A 1 87 ? 15.486 -1.113 -18.748 1.00 94.00 87 ALA A C 1
ATOM 682 O O . ALA A 1 87 ? 16.221 -0.462 -18.003 1.00 94.00 87 ALA A O 1
ATOM 683 N N . ASP A 1 88 ? 15.385 -0.841 -20.051 1.00 95.50 88 ASP A N 1
ATOM 684 C CA . ASP A 1 88 ? 16.094 0.260 -20.705 1.00 95.50 88 ASP A CA 1
ATOM 685 C C . ASP A 1 88 ? 15.696 1.617 -20.116 1.00 95.50 88 ASP A C 1
ATOM 687 O O . ASP A 1 88 ? 16.563 2.427 -19.781 1.00 95.50 88 ASP A O 1
ATOM 691 N N . ALA A 1 89 ? 14.398 1.856 -19.909 1.00 93.94 89 ALA A N 1
ATOM 692 C CA . ALA A 1 89 ? 13.906 3.078 -19.280 1.00 93.94 89 ALA A CA 1
ATOM 693 C C . ALA A 1 89 ? 14.466 3.258 -17.859 1.00 93.94 89 ALA A C 1
ATOM 695 O O . ALA A 1 89 ? 14.879 4.361 -17.495 1.00 93.94 89 ALA A O 1
ATOM 696 N N . PHE A 1 90 ? 14.547 2.184 -17.070 1.00 94.38 90 PHE A N 1
ATOM 697 C CA . PHE A 1 90 ? 15.171 2.212 -15.747 1.00 94.38 90 PHE A CA 1
ATOM 698 C C . PHE A 1 90 ? 16.674 2.496 -15.803 1.00 94.38 90 PHE A C 1
ATOM 700 O O . PHE A 1 90 ? 17.171 3.295 -15.010 1.00 94.38 90 PHE A O 1
ATOM 707 N N . ASN A 1 91 ? 17.395 1.921 -16.765 1.00 93.31 91 ASN A N 1
ATOM 708 C CA . ASN A 1 91 ? 18.814 2.216 -16.959 1.00 93.31 91 ASN A CA 1
ATOM 709 C C . ASN A 1 91 ? 19.044 3.691 -17.330 1.00 93.31 91 ASN A C 1
ATOM 711 O O . ASN A 1 91 ? 19.960 4.327 -16.806 1.00 93.31 91 ASN A O 1
ATOM 715 N N . ILE A 1 92 ? 18.185 4.256 -18.186 1.00 94.62 92 ILE A N 1
ATOM 716 C CA . ILE A 1 92 ? 18.240 5.667 -18.599 1.00 94.62 92 ILE A CA 1
ATOM 717 C C . ILE A 1 92 ? 17.890 6.607 -17.437 1.00 94.62 92 ILE A C 1
ATOM 719 O O . ILE A 1 92 ? 18.520 7.654 -17.285 1.00 94.62 92 ILE A O 1
ATOM 723 N N . ALA A 1 93 ? 16.916 6.239 -16.597 1.00 89.12 93 ALA A N 1
ATOM 724 C CA . ALA A 1 93 ? 16.490 7.035 -15.442 1.00 89.12 93 ALA A CA 1
ATOM 725 C C . ALA A 1 93 ? 17.592 7.201 -14.376 1.00 89.12 93 ALA A C 1
ATOM 727 O O . ALA A 1 93 ? 17.511 8.099 -13.533 1.00 89.12 93 ALA A O 1
ATOM 728 N N . GLY A 1 94 ? 18.634 6.369 -14.425 1.00 91.31 94 GLY A N 1
ATOM 729 C CA . GLY A 1 94 ? 19.868 6.532 -13.669 1.00 91.31 94 GLY A CA 1
ATOM 730 C C . GLY A 1 94 ? 20.191 5.350 -12.762 1.00 91.31 94 GLY A C 1
ATOM 731 O O . GLY A 1 94 ? 19.419 4.407 -12.603 1.00 91.31 94 GLY A O 1
ATOM 732 N N . PHE A 1 95 ? 21.354 5.431 -12.110 1.00 90.81 95 PHE A N 1
ATOM 733 C CA . PHE A 1 95 ? 21.927 4.332 -11.323 1.00 90.81 95 PHE A CA 1
ATOM 734 C C . PHE A 1 95 ? 20.998 3.788 -10.226 1.00 90.81 95 PHE A C 1
ATOM 736 O O . PHE A 1 95 ? 21.065 2.611 -9.898 1.00 90.81 95 PHE A O 1
ATOM 743 N N . TYR A 1 96 ? 20.113 4.620 -9.669 1.00 90.25 96 TYR A N 1
ATOM 744 C CA . TYR A 1 96 ? 19.165 4.176 -8.646 1.00 90.25 96 TYR A CA 1
ATOM 745 C C . TYR A 1 96 ? 18.137 3.158 -9.171 1.00 90.25 96 TYR A C 1
ATOM 747 O O . TYR A 1 96 ? 17.676 2.316 -8.401 1.00 90.25 96 TYR A O 1
ATOM 755 N N . PHE A 1 97 ? 17.760 3.248 -10.448 1.00 91.31 97 PHE A N 1
ATOM 756 C CA . PHE A 1 97 ? 16.767 2.372 -11.073 1.00 91.31 97 PHE A CA 1
ATOM 757 C C . PHE A 1 97 ? 17.403 1.227 -11.867 1.00 91.31 97 PHE A C 1
ATOM 759 O O . PHE A 1 97 ? 16.741 0.221 -12.107 1.00 91.31 97 PHE A O 1
ATOM 766 N N . ALA A 1 98 ? 18.681 1.341 -12.234 1.00 91.75 98 ALA A N 1
ATOM 767 C CA . ALA A 1 98 ? 19.399 0.308 -12.970 1.00 91.75 98 ALA A CA 1
ATOM 768 C C . ALA A 1 98 ? 19.310 -1.063 -12.270 1.00 91.75 98 ALA A C 1
ATOM 770 O O . ALA A 1 98 ? 19.651 -1.207 -11.095 1.00 91.75 98 ALA A O 1
ATOM 771 N N . GLY A 1 99 ? 18.839 -2.073 -13.006 1.00 91.94 99 GLY A N 1
ATOM 772 C CA . GLY A 1 99 ? 18.669 -3.441 -12.507 1.00 91.94 99 GLY A CA 1
ATOM 773 C C . GLY A 1 99 ? 17.463 -3.676 -11.588 1.00 91.94 99 GLY A C 1
ATOM 774 O O . GLY A 1 99 ? 17.291 -4.801 -11.124 1.00 91.94 99 GLY A O 1
ATOM 775 N N . LYS A 1 100 ? 16.625 -2.665 -11.326 1.00 94.50 100 LYS A N 1
ATOM 776 C CA . LYS A 1 100 ? 15.380 -2.847 -10.567 1.00 94.50 100 LYS A CA 1
ATOM 777 C C . LYS A 1 100 ? 14.269 -3.427 -11.428 1.00 94.50 100 LYS A C 1
ATOM 779 O O . LYS A 1 100 ? 14.196 -3.193 -12.629 1.00 94.50 100 LYS A O 1
ATOM 784 N N . THR A 1 101 ? 13.362 -4.145 -10.786 1.00 93.88 101 THR A N 1
ATOM 785 C CA . THR A 1 101 ? 12.095 -4.591 -11.367 1.00 93.88 101 THR A CA 1
ATOM 786 C C . THR A 1 101 ? 10.964 -3.629 -11.006 1.00 93.88 101 THR A C 1
ATOM 788 O O . THR A 1 101 ? 11.085 -2.803 -10.098 1.00 93.88 101 THR A O 1
ATOM 791 N N . PHE A 1 102 ? 9.813 -3.764 -11.671 1.00 92.94 102 PHE A N 1
ATOM 792 C CA . PHE A 1 102 ? 8.604 -3.027 -11.291 1.00 92.94 102 PHE A CA 1
ATOM 793 C C . PHE A 1 102 ? 8.215 -3.267 -9.822 1.00 92.94 102 PHE A C 1
ATOM 795 O O . PHE A 1 102 ? 7.858 -2.330 -9.109 1.00 92.94 102 PHE A O 1
ATOM 802 N N . ARG A 1 103 ? 8.359 -4.509 -9.337 1.00 92.94 103 ARG A N 1
ATOM 803 C CA . ARG A 1 103 ? 8.101 -4.857 -7.934 1.00 92.94 103 ARG A CA 1
ATOM 804 C C . ARG A 1 103 ? 9.007 -4.082 -6.981 1.00 92.94 103 ARG A C 1
ATOM 806 O O . ARG A 1 103 ? 8.505 -3.570 -5.985 1.00 92.94 103 ARG A O 1
ATOM 813 N N . ASP A 1 104 ? 10.292 -3.962 -7.303 1.00 93.12 104 ASP A N 1
ATOM 814 C CA . ASP A 1 104 ? 11.247 -3.227 -6.467 1.00 93.12 104 ASP A CA 1
ATOM 815 C C . ASP A 1 104 ? 10.869 -1.746 -6.380 1.00 93.12 104 ASP A C 1
ATOM 817 O O . ASP A 1 104 ? 10.874 -1.171 -5.297 1.00 93.12 104 ASP A O 1
ATOM 821 N N . VAL A 1 105 ? 10.447 -1.143 -7.498 1.00 91.62 105 VAL A N 1
ATOM 822 C CA . VAL A 1 105 ? 9.992 0.256 -7.527 1.00 91.62 105 VAL A CA 1
ATOM 823 C C . VAL A 1 105 ? 8.743 0.462 -6.666 1.00 91.62 105 VAL A C 1
ATOM 825 O O . VAL A 1 105 ? 8.672 1.433 -5.913 1.00 91.62 105 VAL A O 1
ATOM 828 N N . ILE A 1 106 ? 7.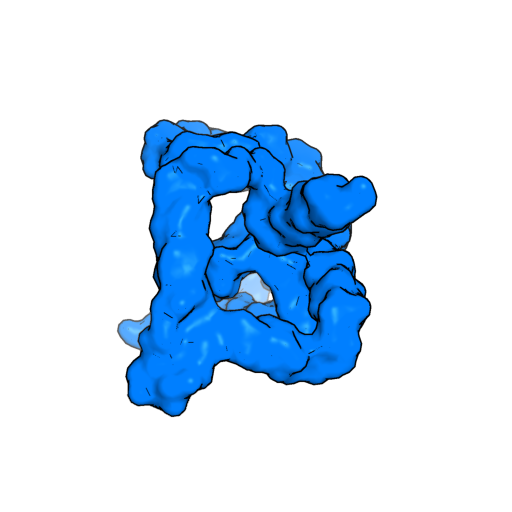768 -0.450 -6.733 1.00 91.56 106 ILE A N 1
ATOM 829 C CA . ILE A 1 106 ? 6.561 -0.395 -5.894 1.00 91.56 106 ILE A CA 1
ATOM 830 C C . ILE A 1 106 ? 6.911 -0.559 -4.412 1.00 91.56 106 ILE A C 1
ATOM 832 O O . ILE A 1 106 ? 6.408 0.190 -3.570 1.00 91.56 106 ILE A O 1
ATOM 836 N N . GLN A 1 107 ? 7.786 -1.510 -4.086 1.00 92.38 107 GLN A N 1
ATOM 837 C CA . GLN A 1 107 ? 8.241 -1.741 -2.720 1.00 92.38 107 GLN A CA 1
ATOM 838 C C . GLN A 1 107 ? 8.987 -0.522 -2.165 1.00 92.38 107 GLN A C 1
ATOM 840 O O . GLN A 1 107 ? 8.686 -0.070 -1.060 1.00 92.38 107 GLN A O 1
ATOM 845 N N . ASP A 1 108 ? 9.906 0.053 -2.935 1.00 91.38 108 ASP A N 1
ATOM 846 C CA . ASP A 1 108 ? 10.632 1.272 -2.578 1.00 91.38 108 ASP A CA 1
ATOM 847 C C . ASP A 1 108 ? 9.679 2.449 -2.362 1.00 91.38 108 ASP A C 1
ATOM 849 O O . ASP A 1 108 ? 9.759 3.139 -1.341 1.00 91.38 108 ASP A O 1
ATOM 853 N N . PHE A 1 109 ? 8.724 2.642 -3.276 1.00 89.06 109 PHE A N 1
ATOM 854 C CA . PHE A 1 109 ? 7.717 3.688 -3.154 1.00 89.06 109 PHE A CA 1
ATOM 855 C C . PHE A 1 109 ? 6.910 3.548 -1.862 1.00 89.06 109 PHE A C 1
ATOM 857 O O . PHE A 1 109 ? 6.757 4.531 -1.131 1.00 89.06 109 PHE A O 1
ATOM 864 N N . LEU A 1 110 ? 6.418 2.346 -1.553 1.00 89.75 110 LEU A N 1
ATOM 865 C CA . LEU A 1 110 ? 5.609 2.088 -0.361 1.00 89.75 110 LEU A CA 1
ATOM 866 C C . LEU A 1 110 ? 6.417 2.187 0.939 1.00 89.75 110 LEU A C 1
ATOM 868 O O . LEU A 1 110 ? 5.866 2.631 1.945 1.00 89.75 110 LEU A O 1
ATOM 872 N N . ASN A 1 111 ? 7.719 1.892 0.900 1.00 89.38 111 ASN A N 1
ATOM 873 C CA . ASN A 1 111 ? 8.661 2.107 2.006 1.00 89.38 111 ASN A CA 1
ATOM 874 C C . ASN A 1 111 ? 9.097 3.572 2.184 1.00 89.38 111 ASN A C 1
ATOM 876 O O . ASN A 1 111 ? 9.939 3.874 3.028 1.00 89.38 111 ASN A O 1
ATOM 880 N N . GLY A 1 112 ? 8.530 4.502 1.414 1.00 81.38 112 GLY A N 1
ATOM 881 C CA . GLY A 1 112 ? 8.813 5.926 1.568 1.00 81.38 112 GLY A CA 1
ATOM 882 C C . GLY A 1 112 ? 9.953 6.445 0.694 1.00 81.38 112 GLY A C 1
ATOM 883 O O . GLY A 1 112 ? 10.261 7.634 0.765 1.00 81.38 112 GLY A O 1
ATOM 884 N N . VAL A 1 113 ? 10.547 5.610 -0.161 1.00 83.75 113 VAL A N 1
ATOM 885 C CA . VAL A 1 113 ? 11.604 6.035 -1.084 1.00 83.75 113 VAL A CA 1
ATOM 886 C C . VAL A 1 113 ? 11.001 6.701 -2.323 1.00 83.75 113 VAL A C 1
ATOM 888 O O . VAL A 1 113 ? 9.890 6.388 -2.754 1.00 83.75 113 VAL A O 1
ATOM 891 N N . GLY A 1 114 ? 11.697 7.703 -2.861 1.00 72.75 114 GLY A N 1
ATOM 892 C CA . GLY A 1 114 ? 11.132 8.623 -3.850 1.00 72.75 114 GLY A CA 1
ATOM 893 C C . GLY A 1 114 ? 10.127 9.587 -3.214 1.00 72.75 114 GLY A C 1
ATOM 894 O O . GLY A 1 114 ? 9.670 9.385 -2.090 1.00 72.75 114 GLY A O 1
ATOM 895 N N . VAL A 1 115 ? 9.790 10.672 -3.904 1.00 58.66 115 VAL A N 1
ATOM 896 C CA . VAL A 1 115 ? 8.887 11.703 -3.374 1.00 58.66 115 VAL A CA 1
ATOM 897 C C . VAL A 1 115 ? 7.651 11.757 -4.272 1.00 58.66 115 VAL A C 1
ATOM 899 O O . VAL A 1 115 ? 7.821 11.969 -5.474 1.00 58.66 115 VAL A O 1
ATOM 902 N N . PRO A 1 116 ? 6.414 11.582 -3.756 1.00 60.16 116 PRO A N 1
ATOM 903 C CA . PRO A 1 116 ? 5.240 11.988 -4.519 1.00 60.16 116 PRO A CA 1
ATOM 904 C C . PRO A 1 116 ? 5.420 13.471 -4.811 1.00 60.16 116 PRO A C 1
ATOM 906 O O . PRO A 1 116 ? 5.646 14.222 -3.869 1.00 60.16 116 PRO A O 1
ATOM 909 N N . CYS A 1 117 ? 5.416 13.871 -6.087 1.00 63.66 117 CYS A N 1
ATOM 910 C CA . CYS A 1 117 ? 5.709 15.241 -6.515 1.00 63.66 117 CYS A CA 1
ATOM 911 C C . CYS A 1 117 ? 5.089 16.243 -5.521 1.00 63.66 117 CYS A C 1
ATOM 913 O O . CYS A 1 117 ? 3.861 16.357 -5.505 1.00 63.66 117 CYS A O 1
ATOM 915 N N . PRO A 1 118 ? 5.888 16.920 -4.662 1.00 63.28 118 PRO A N 1
ATOM 916 C CA . PRO A 1 118 ? 5.347 17.654 -3.514 1.00 63.28 118 PRO A CA 1
ATOM 917 C C . PRO A 1 118 ? 4.286 18.662 -3.939 1.00 63.28 118 PRO A C 1
ATOM 919 O O . PRO A 1 118 ? 3.228 18.759 -3.336 1.00 63.28 118 PRO A O 1
ATOM 922 N N . ARG A 1 119 ? 4.511 19.285 -5.099 1.00 68.62 119 ARG A N 1
ATOM 923 C CA . ARG A 1 119 ? 3.589 20.227 -5.734 1.00 68.62 119 ARG A CA 1
ATOM 924 C C . ARG A 1 119 ? 2.233 19.613 -6.088 1.00 68.62 119 ARG A C 1
ATOM 926 O O . ARG A 1 119 ? 1.218 20.288 -5.967 1.00 68.62 119 ARG A O 1
ATOM 933 N N . MET A 1 120 ? 2.201 18.357 -6.536 1.00 69.62 120 MET A N 1
ATOM 934 C CA . MET A 1 120 ? 0.944 17.662 -6.829 1.00 69.62 120 MET A CA 1
ATOM 935 C C . MET A 1 120 ? 0.209 17.288 -5.545 1.00 69.62 120 MET A C 1
ATOM 937 O O . MET A 1 120 ? -1.007 17.463 -5.484 1.00 69.62 120 MET A O 1
ATOM 941 N N . LEU A 1 121 ? 0.933 16.840 -4.515 1.00 70.38 121 LEU A N 1
ATOM 942 C CA . LEU A 1 121 ? 0.339 16.557 -3.211 1.00 70.38 121 LEU A CA 1
ATOM 943 C C . LEU A 1 121 ? -0.257 17.830 -2.602 1.00 70.38 121 LEU A C 1
ATOM 945 O O . LEU A 1 121 ? -1.435 17.827 -2.264 1.00 70.38 121 LEU A O 1
ATOM 949 N N . ASP A 1 122 ? 0.500 18.927 -2.569 1.00 72.56 122 ASP A N 1
ATOM 950 C CA . ASP A 1 122 ? 0.045 20.229 -2.069 1.00 72.56 122 ASP A CA 1
ATOM 951 C C . ASP A 1 122 ? -1.206 20.715 -2.817 1.00 72.56 122 ASP A C 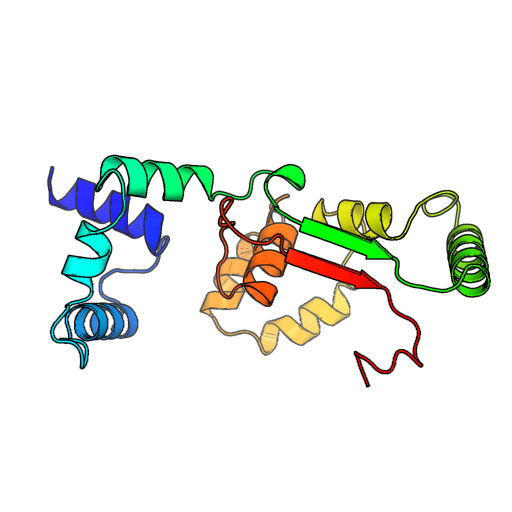1
ATOM 953 O O . ASP A 1 122 ? -2.166 21.167 -2.200 1.00 72.56 122 ASP A O 1
ATOM 957 N N . SER A 1 123 ? -1.256 20.539 -4.143 1.00 76.25 123 SER A N 1
ATOM 958 C CA . SER A 1 123 ? -2.433 20.906 -4.946 1.00 76.25 123 SER A CA 1
ATOM 959 C C . SER A 1 123 ? -3.667 20.031 -4.684 1.00 76.25 123 SER A C 1
ATOM 961 O O . SER A 1 123 ? -4.802 20.465 -4.896 1.00 76.25 123 SER A O 1
ATOM 963 N N . ALA A 1 124 ? -3.457 18.791 -4.236 1.00 71.06 124 ALA A N 1
ATOM 964 C CA . ALA A 1 124 ? -4.524 17.865 -3.887 1.00 71.06 124 ALA A CA 1
ATOM 965 C C . ALA A 1 124 ? -4.988 18.055 -2.438 1.00 71.06 124 ALA A C 1
ATOM 967 O O . ALA A 1 124 ? -6.168 17.835 -2.168 1.00 71.06 124 ALA A O 1
ATOM 968 N N . MET A 1 125 ? -4.101 18.503 -1.537 1.00 72.44 125 MET A N 1
ATOM 969 C CA . MET A 1 125 ? -4.382 18.694 -0.111 1.00 72.44 125 MET A CA 1
ATOM 970 C C . MET A 1 125 ? -5.670 19.476 0.099 1.00 72.44 125 MET A C 1
ATOM 972 O O . MET A 1 125 ? -6.528 19.012 0.839 1.00 72.44 125 MET A O 1
ATOM 976 N N . ASP A 1 126 ? -5.865 20.600 -0.590 1.00 76.00 126 ASP A N 1
ATOM 977 C CA . ASP A 1 126 ? -7.045 21.452 -0.404 1.00 76.00 126 ASP A CA 1
ATOM 978 C C . ASP A 1 126 ? -8.371 20.740 -0.691 1.00 76.00 126 ASP A C 1
ATOM 980 O O . ASP A 1 126 ? -9.369 21.028 -0.027 1.00 76.00 126 ASP A O 1
ATOM 984 N N . ARG A 1 127 ? -8.362 19.759 -1.600 1.00 75.50 127 ARG A N 1
ATOM 985 C CA . ARG A 1 127 ? -9.540 18.991 -2.033 1.00 75.50 127 ARG A CA 1
ATOM 986 C C . ARG A 1 127 ? -9.882 17.821 -1.111 1.00 75.50 127 ARG A C 1
ATOM 988 O O . ARG A 1 127 ? -10.952 17.237 -1.254 1.00 75.50 127 ARG A O 1
ATOM 995 N N . LEU A 1 128 ? -8.990 17.457 -0.192 1.00 69.69 128 LEU A N 1
ATOM 996 C CA . LEU A 1 128 ? -9.202 16.342 0.727 1.00 69.69 128 LEU A CA 1
ATOM 997 C C . LEU A 1 128 ? -10.094 16.766 1.900 1.00 69.69 128 LEU A C 1
ATOM 999 O O . LEU A 1 128 ? -10.028 17.908 2.373 1.00 69.69 128 LEU A O 1
ATOM 1003 N N . SER A 1 129 ? -10.925 15.839 2.384 1.00 71.06 129 SER A N 1
ATOM 1004 C CA . SER A 1 129 ? -11.775 16.094 3.550 1.00 71.06 129 SER A CA 1
ATOM 1005 C C . SER A 1 129 ? -10.915 16.363 4.800 1.00 71.06 129 SER A C 1
ATOM 1007 O O . SER A 1 129 ? -9.765 15.912 4.864 1.00 71.06 129 SER A O 1
ATOM 1009 N N . PRO A 1 130 ? -11.423 17.096 5.807 1.00 68.75 130 PRO A N 1
ATOM 1010 C CA . PRO A 1 130 ? -10.694 17.355 7.052 1.00 68.75 130 PRO A CA 1
ATOM 1011 C C . PRO A 1 130 ? -10.191 16.084 7.753 1.00 68.75 130 PRO A C 1
ATOM 1013 O O . PRO A 1 130 ? -9.097 16.078 8.310 1.00 68.75 130 PRO A O 1
ATOM 1016 N N . GLU A 1 131 ? -10.943 14.989 7.677 1.00 65.12 131 GLU A N 1
ATOM 1017 C CA . GLU A 1 131 ? -10.605 13.687 8.259 1.00 65.12 131 GLU A CA 1
ATOM 1018 C C . GLU A 1 131 ? -9.444 13.022 7.511 1.00 65.12 131 GLU A C 1
ATOM 1020 O O . GLU A 1 131 ? -8.519 12.476 8.123 1.00 65.12 131 GLU A O 1
ATOM 1025 N N . VAL A 1 132 ? -9.450 13.122 6.177 1.00 65.25 132 VAL A N 1
ATOM 1026 C CA . VAL A 1 132 ? -8.326 12.680 5.348 1.00 65.25 132 VAL A CA 1
ATOM 1027 C C . VAL A 1 132 ? -7.101 13.524 5.695 1.00 65.25 132 VAL A C 1
ATOM 1029 O O . VAL A 1 132 ? -6.070 12.961 6.038 1.00 65.25 132 VAL A O 1
ATOM 1032 N N . LYS A 1 133 ? -7.220 14.858 5.730 1.00 70.50 133 LYS A N 1
ATOM 1033 C CA . LYS A 1 133 ? -6.133 15.782 6.112 1.00 70.50 133 LYS A CA 1
ATOM 1034 C C . LYS A 1 133 ? -5.551 15.473 7.494 1.00 70.50 133 LYS A C 1
ATOM 1036 O O . LYS A 1 133 ? -4.333 15.457 7.652 1.00 70.50 133 LYS A O 1
ATOM 1041 N N . ALA A 1 134 ? -6.396 15.174 8.479 1.00 68.62 134 ALA A N 1
ATOM 1042 C CA . ALA A 1 134 ? -5.957 14.756 9.808 1.00 68.62 134 ALA A CA 1
ATOM 1043 C C . ALA A 1 134 ? -5.166 13.439 9.756 1.00 68.62 134 ALA A C 1
ATOM 1045 O O . ALA A 1 134 ? -4.152 13.303 10.437 1.00 68.62 134 ALA A O 1
ATOM 1046 N N . SER A 1 135 ? -5.555 12.506 8.886 1.00 64.31 135 SER A N 1
ATOM 1047 C CA . SER A 1 135 ? -4.818 11.256 8.645 1.00 64.31 135 SER A CA 1
ATOM 1048 C C . SER A 1 135 ? -3.480 11.483 7.916 1.00 64.31 135 SER A C 1
ATOM 1050 O O . SER A 1 135 ? -2.520 10.744 8.138 1.00 64.31 135 SER A O 1
ATOM 1052 N N . LEU A 1 136 ? -3.375 12.545 7.104 1.00 64.38 136 LEU A N 1
ATOM 1053 C CA . LEU A 1 136 ? -2.141 12.975 6.424 1.00 64.38 136 LEU A CA 1
ATOM 1054 C C . LEU A 1 136 ? -1.123 13.634 7.360 1.00 64.38 136 LEU A C 1
ATOM 1056 O O . LEU A 1 136 ? 0.042 13.744 6.993 1.00 64.38 136 LEU A O 1
ATOM 1060 N N . SER A 1 137 ? -1.502 14.024 8.583 1.00 64.44 137 SER A N 1
ATOM 1061 C CA . SER A 1 137 ? -0.536 14.500 9.592 1.00 64.44 137 SER A CA 1
ATOM 1062 C C . SER A 1 137 ? 0.556 13.460 9.899 1.00 64.44 137 SER A C 1
ATOM 1064 O O . SER A 1 137 ? 1.659 13.806 10.316 1.00 64.44 137 SER A O 1
ATOM 1066 N N . GLY A 1 138 ? 0.279 12.184 9.606 1.00 67.25 138 GLY A N 1
ATOM 1067 C CA . GLY A 1 138 ? 1.232 11.084 9.634 1.00 67.25 138 GLY A CA 1
ATOM 1068 C C . GLY A 1 138 ? 2.074 10.917 8.367 1.00 67.25 138 GLY A C 1
ATOM 1069 O O . GLY A 1 138 ? 2.668 9.859 8.233 1.00 67.25 138 GLY A O 1
ATOM 1070 N N . LEU A 1 139 ? 2.148 11.888 7.447 1.00 70.94 139 LEU A N 1
ATOM 1071 C CA . LEU A 1 139 ? 2.905 11.806 6.179 1.00 70.94 139 LEU A CA 1
ATOM 1072 C C . LEU A 1 139 ? 4.367 11.365 6.350 1.00 70.94 139 LEU A C 1
ATOM 1074 O O . LEU A 1 139 ? 4.914 10.689 5.484 1.00 70.94 139 LEU A O 1
ATOM 1078 N N . GLN A 1 140 ? 4.980 11.734 7.476 1.00 72.00 140 GLN A N 1
ATOM 1079 C CA . GLN A 1 140 ? 6.357 11.367 7.830 1.00 72.00 140 GLN A CA 1
ATOM 1080 C C . GLN A 1 140 ? 6.476 9.958 8.433 1.00 72.00 140 GLN A C 1
ATOM 1082 O O . GLN A 1 140 ? 7.575 9.476 8.689 1.00 72.00 140 GLN A O 1
ATOM 1087 N N . SER A 1 141 ? 5.353 9.290 8.700 1.00 81.31 141 SER A N 1
ATOM 1088 C CA . SER A 1 141 ? 5.347 7.920 9.197 1.00 81.31 141 SER A CA 1
ATOM 1089 C C . SER A 1 141 ? 5.800 6.966 8.086 1.00 81.31 141 SER A C 1
ATOM 1091 O O . SER A 1 141 ? 5.256 7.031 6.982 1.00 81.31 141 SER A O 1
ATOM 1093 N N . PRO A 1 142 ? 6.716 6.024 8.370 1.00 82.56 142 PRO A N 1
ATOM 1094 C CA . PRO A 1 142 ? 7.218 5.085 7.363 1.00 82.56 142 PRO A CA 1
ATOM 1095 C C . PRO A 1 142 ? 6.111 4.207 6.759 1.00 82.56 142 PRO A C 1
ATOM 1097 O O . PRO A 1 142 ? 6.195 3.807 5.605 1.00 82.56 142 PRO A O 1
ATOM 1100 N N . THR A 1 143 ? 5.020 3.969 7.494 1.00 86.19 143 THR A N 1
ATOM 1101 C CA . THR A 1 143 ? 3.877 3.158 7.039 1.00 86.19 143 THR A CA 1
ATOM 1102 C C . THR A 1 143 ? 2.759 3.987 6.412 1.00 86.19 143 THR A C 1
ATOM 1104 O O . THR A 1 143 ? 1.680 3.472 6.115 1.00 86.19 143 THR A O 1
ATOM 1107 N N . PHE A 1 144 ? 2.949 5.297 6.242 1.00 84.31 144 PHE A N 1
ATOM 1108 C CA . PHE A 1 144 ? 1.913 6.185 5.722 1.00 84.31 144 PHE A CA 1
ATOM 1109 C C . PHE A 1 144 ? 1.445 5.776 4.320 1.00 84.31 144 PHE A C 1
ATOM 1111 O O . PHE A 1 144 ? 0.252 5.563 4.113 1.00 84.31 144 PHE A O 1
ATOM 1118 N N . ARG A 1 145 ? 2.379 5.601 3.377 1.00 85.81 145 ARG A N 1
ATOM 1119 C CA . ARG A 1 145 ? 2.057 5.239 1.984 1.00 85.81 145 ARG A CA 1
ATOM 1120 C C . ARG A 1 145 ? 1.410 3.862 1.888 1.00 85.81 145 ARG A C 1
ATOM 1122 O O . ARG A 1 145 ? 0.466 3.683 1.131 1.00 85.81 145 ARG A O 1
ATOM 1129 N N . MET A 1 146 ? 1.867 2.927 2.713 1.00 88.25 146 MET A N 1
ATOM 1130 C CA . MET A 1 146 ? 1.298 1.587 2.837 1.00 88.25 146 MET A CA 1
ATOM 1131 C C . MET A 1 146 ? -0.163 1.626 3.297 1.00 88.25 146 MET A C 1
ATOM 1133 O O . MET A 1 146 ? -1.028 1.022 2.668 1.00 88.25 146 MET A O 1
ATOM 1137 N N . ARG A 1 147 ? -0.456 2.392 4.357 1.00 83.88 147 ARG A N 1
ATOM 1138 C CA . ARG A 1 147 ? -1.825 2.594 4.858 1.00 83.88 147 ARG A CA 1
ATOM 1139 C C . ARG A 1 147 ? -2.707 3.297 3.838 1.00 83.88 147 ARG A C 1
ATOM 1141 O O . ARG A 1 147 ? -3.859 2.913 3.687 1.00 83.88 147 ARG A O 1
ATOM 1148 N N . LEU A 1 148 ? -2.172 4.298 3.140 1.00 82.12 148 LEU A N 1
ATOM 1149 C CA . LEU A 1 148 ? -2.904 5.021 2.104 1.00 82.12 148 LEU A CA 1
ATOM 1150 C C . LEU A 1 148 ? -3.242 4.113 0.915 1.00 82.12 148 LEU A C 1
ATOM 1152 O O . LEU A 1 148 ? -4.374 4.132 0.448 1.00 82.12 148 LEU A O 1
ATOM 1156 N N . MET A 1 149 ? -2.293 3.289 0.466 1.00 85.94 149 MET A N 1
ATOM 1157 C CA . MET A 1 149 ? -2.519 2.307 -0.596 1.00 85.94 149 MET A CA 1
ATOM 1158 C C . MET A 1 149 ? -3.551 1.259 -0.172 1.00 85.94 149 MET A C 1
ATOM 1160 O O . MET A 1 149 ? -4.514 1.013 -0.892 1.00 85.94 149 MET A O 1
ATOM 1164 N N . CYS A 1 150 ? -3.395 0.690 1.027 1.00 85.50 150 CYS A N 1
ATOM 1165 C CA . CYS A 1 150 ? -4.357 -0.257 1.585 1.00 85.50 150 CYS A CA 1
ATOM 1166 C C . CYS A 1 150 ? -5.761 0.359 1.654 1.00 85.50 150 CYS A C 1
ATOM 1168 O O . CYS A 1 150 ? -6.731 -0.279 1.248 1.00 85.50 150 CYS A O 1
ATOM 1170 N N . TRP A 1 151 ? -5.859 1.628 2.055 1.00 80.50 151 TRP A N 1
ATOM 1171 C CA . TRP A 1 151 ? -7.126 2.346 2.094 1.00 80.50 151 TRP A CA 1
ATOM 1172 C C . TRP A 1 151 ? -7.729 2.558 0.707 1.00 80.50 151 TRP A C 1
ATOM 1174 O O . TRP A 1 151 ? -8.915 2.302 0.524 1.00 80.50 151 TRP A O 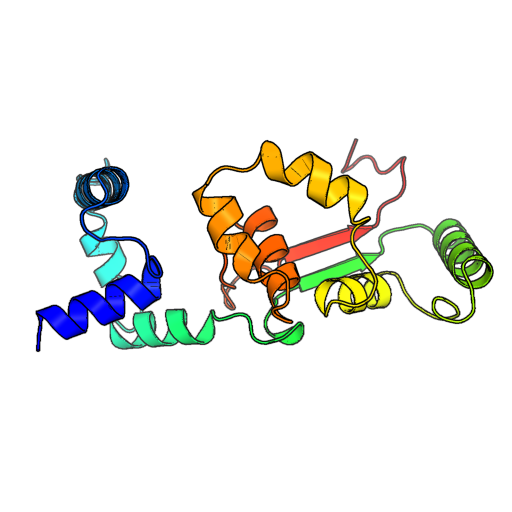1
ATOM 1184 N N . ALA A 1 152 ? -6.924 2.966 -0.273 1.00 79.50 152 ALA A N 1
ATOM 1185 C CA . ALA A 1 152 ? -7.390 3.174 -1.639 1.00 79.50 152 ALA A CA 1
ATOM 1186 C C . ALA A 1 152 ? -7.944 1.887 -2.274 1.00 79.50 152 ALA A C 1
ATOM 1188 O O . ALA A 1 152 ? -8.935 1.946 -2.994 1.00 79.50 152 ALA A O 1
ATOM 1189 N N . VAL A 1 153 ? -7.330 0.735 -1.987 1.00 81.00 153 VAL A N 1
ATOM 1190 C CA . VAL A 1 153 ? -7.730 -0.558 -2.565 1.00 81.00 153 VAL A CA 1
ATOM 1191 C C . VAL A 1 153 ? -8.885 -1.204 -1.799 1.00 81.00 153 VAL A C 1
ATOM 1193 O O . VAL A 1 153 ? -9.805 -1.740 -2.407 1.00 81.00 153 VAL A O 1
ATOM 1196 N N . THR A 1 154 ? -8.844 -1.181 -0.466 1.00 78.88 154 THR A N 1
ATOM 1197 C CA . THR A 1 154 ? -9.756 -1.982 0.375 1.00 78.88 154 THR A CA 1
ATOM 1198 C C . THR A 1 154 ? -10.846 -1.163 1.059 1.00 78.88 154 THR A C 1
ATOM 1200 O O . THR A 1 154 ? -11.762 -1.725 1.654 1.00 78.88 154 THR A O 1
ATOM 1203 N N . GLY A 1 155 ? -10.738 0.167 1.050 1.00 72.44 155 GLY A N 1
ATOM 1204 C CA . GLY A 1 155 ? -11.568 1.032 1.886 1.00 72.44 155 GLY A CA 1
ATOM 1205 C C . GLY A 1 155 ? -11.178 1.028 3.373 1.00 72.44 155 GLY A C 1
ATOM 1206 O O . GLY A 1 155 ? -11.775 1.779 4.143 1.00 72.44 155 GLY A O 1
ATOM 1207 N N . ALA A 1 156 ? -10.145 0.278 3.781 1.00 75.25 156 ALA A N 1
ATOM 1208 C CA . ALA A 1 156 ? -9.662 0.200 5.159 1.00 75.25 156 ALA A CA 1
ATOM 1209 C C . ALA A 1 156 ? -8.171 0.555 5.287 1.00 75.25 156 ALA A C 1
ATOM 1211 O O . ALA A 1 156 ? -7.352 0.252 4.430 1.00 75.25 156 ALA A O 1
ATOM 1212 N N . THR A 1 157 ? -7.777 1.155 6.411 1.00 70.00 157 THR A N 1
ATOM 1213 C CA . THR A 1 157 ? -6.367 1.487 6.712 1.00 70.00 157 THR A CA 1
ATOM 1214 C C . THR A 1 157 ? -5.596 0.323 7.352 1.00 70.00 157 THR A C 1
ATOM 1216 O O . THR A 1 157 ? -4.534 0.527 7.947 1.00 70.00 157 THR A O 1
ATOM 1219 N N . ARG A 1 158 ? -6.144 -0.895 7.270 1.00 75.69 158 ARG A N 1
ATOM 1220 C CA . ARG A 1 158 ? -5.668 -2.113 7.937 1.00 75.69 158 ARG A CA 1
ATOM 1221 C C . ARG A 1 158 ? -5.705 -3.289 6.982 1.00 75.69 158 ARG A C 1
ATOM 1223 O O . ARG A 1 158 ? -6.618 -3.383 6.168 1.00 75.69 158 ARG A O 1
ATOM 1230 N N . VAL A 1 159 ? -4.756 -4.207 7.138 1.00 77.31 159 VAL A N 1
ATOM 1231 C CA . VAL A 1 159 ? -4.644 -5.377 6.264 1.00 77.31 159 VAL A CA 1
ATOM 1232 C C . VAL A 1 159 ? -5.344 -6.568 6.884 1.00 77.31 159 VAL A C 1
ATOM 1234 O O . VAL A 1 159 ? -4.946 -7.063 7.939 1.00 77.31 159 VAL A O 1
ATOM 1237 N N . LEU A 1 160 ? -6.335 -7.089 6.170 1.00 69.75 160 LEU A N 1
ATOM 1238 C CA . LEU A 1 160 ? -6.841 -8.428 6.417 1.00 69.75 160 LEU A CA 1
ATOM 1239 C C . LEU A 1 160 ? -5.803 -9.424 5.890 1.00 69.75 160 LEU A C 1
ATOM 1241 O O . LEU A 1 160 ? -5.605 -9.564 4.687 1.00 69.75 160 LEU A O 1
ATOM 1245 N N . HIS A 1 161 ? -5.100 -10.088 6.807 1.00 67.50 161 HIS A N 1
ATOM 1246 C CA . HIS A 1 161 ? -4.085 -11.087 6.453 1.00 67.50 161 HIS A CA 1
ATOM 1247 C C . HIS A 1 161 ? -4.711 -12.378 5.909 1.00 67.50 161 HIS A C 1
ATOM 1249 O O . HIS A 1 161 ? -4.041 -13.174 5.258 1.00 67.50 161 HIS A O 1
ATOM 1255 N N . GLN A 1 162 ? -5.997 -12.590 6.186 1.00 66.44 162 GLN A N 1
ATOM 1256 C CA . GLN A 1 162 ? -6.778 -13.687 5.636 1.00 66.44 162 GLN A CA 1
ATOM 1257 C C . GLN A 1 162 ? -7.555 -13.189 4.417 1.00 66.44 162 GLN A C 1
ATOM 1259 O O . GLN A 1 162 ? -8.300 -12.216 4.520 1.00 66.44 162 GLN A O 1
ATOM 1264 N N . GLY A 1 163 ? -7.390 -13.868 3.282 1.00 71.69 163 GLY A N 1
ATOM 1265 C CA . GLY A 1 163 ? -8.093 -13.557 2.038 1.00 71.69 163 GLY A CA 1
ATOM 1266 C C . GLY A 1 163 ? -7.165 -13.449 0.834 1.00 71.69 163 GLY A C 1
ATOM 1267 O O . GLY A 1 163 ? -5.983 -13.797 0.898 1.00 71.69 163 GLY A O 1
ATOM 1268 N N . GLU A 1 164 ? -7.725 -12.982 -0.279 1.00 78.12 164 GLU A N 1
ATOM 1269 C CA . GLU A 1 164 ? -6.954 -12.734 -1.493 1.00 78.12 164 GLU A CA 1
ATOM 1270 C C . GLU A 1 164 ? -5.995 -11.548 -1.301 1.00 78.12 164 GLU A C 1
ATOM 1272 O O . GLU A 1 164 ? -6.369 -10.541 -0.691 1.00 78.12 164 GLU A O 1
ATOM 1277 N N . PRO A 1 165 ? -4.753 -11.647 -1.806 1.00 87.19 165 PRO A N 1
ATOM 1278 C CA . PRO A 1 165 ? -3.809 -10.544 -1.736 1.00 87.19 165 PRO A CA 1
ATOM 1279 C C . PRO A 1 165 ? -4.287 -9.365 -2.586 1.00 87.19 165 PRO A C 1
ATOM 1281 O O . PRO A 1 165 ? -4.845 -9.551 -3.667 1.00 87.19 165 PRO A O 1
ATOM 1284 N N . MET A 1 166 ? -3.975 -8.147 -2.146 1.00 88.25 166 MET A N 1
ATOM 1285 C CA . MET A 1 166 ? -4.100 -6.957 -2.987 1.00 88.25 166 MET A CA 1
ATOM 1286 C C . MET A 1 166 ? -3.190 -7.113 -4.207 1.00 88.25 166 MET A C 1
ATOM 1288 O O . MET A 1 166 ? -1.996 -7.386 -4.062 1.00 88.25 166 MET A O 1
ATOM 1292 N N . GLN A 1 167 ? -3.734 -6.934 -5.407 1.00 89.75 167 GLN A N 1
ATOM 1293 C CA . GLN A 1 167 ? -2.977 -7.112 -6.642 1.00 89.75 167 GLN A CA 1
ATOM 1294 C C . GLN A 1 167 ? -2.611 -5.767 -7.259 1.00 89.75 167 GLN A C 1
ATOM 1296 O O . GLN A 1 167 ? -3.446 -4.874 -7.374 1.00 89.75 167 GLN A O 1
ATOM 1301 N N . ILE A 1 168 ? -1.348 -5.638 -7.659 1.00 89.56 168 ILE A N 1
ATOM 1302 C CA . ILE A 1 168 ? -0.864 -4.539 -8.496 1.00 89.56 168 ILE A CA 1
ATOM 1303 C C . ILE A 1 168 ? -0.350 -5.188 -9.768 1.00 89.56 168 ILE A C 1
ATOM 1305 O O . ILE A 1 168 ? 0.631 -5.932 -9.721 1.00 89.56 168 ILE A O 1
ATOM 1309 N N . ILE A 1 169 ? -1.034 -4.938 -10.877 1.00 91.94 169 ILE A N 1
ATOM 1310 C CA . ILE A 1 169 ? -0.762 -5.593 -12.152 1.00 91.94 169 ILE A CA 1
ATOM 1311 C C . ILE A 1 169 ? -0.264 -4.523 -13.116 1.00 91.94 169 ILE A C 1
ATOM 1313 O O . ILE A 1 169 ? -0.933 -3.512 -13.322 1.00 91.94 169 ILE A O 1
ATOM 1317 N N . LEU A 1 170 ? 0.940 -4.724 -13.643 1.00 92.56 170 LEU A N 1
ATOM 1318 C CA . LEU A 1 170 ? 1.446 -3.963 -14.777 1.00 92.56 170 LEU A CA 1
ATOM 1319 C C . LEU A 1 170 ? 1.038 -4.697 -16.050 1.00 92.56 170 LEU A C 1
ATOM 1321 O O . LEU A 1 170 ? 1.403 -5.862 -16.198 1.00 92.56 170 LEU A O 1
ATOM 1325 N N . VAL A 1 171 ? 0.310 -4.005 -16.921 1.00 93.25 171 VAL A N 1
ATOM 1326 C CA . VAL A 1 171 ? -0.223 -4.518 -18.190 1.00 93.25 171 VAL A CA 1
ATOM 1327 C C . VAL A 1 171 ? 0.202 -3.623 -19.350 1.00 93.25 171 VAL A C 1
ATOM 1329 O O . VAL A 1 171 ? 0.696 -2.512 -19.133 1.00 93.25 171 VAL A O 1
ATOM 1332 N N . GLU A 1 172 ? 0.040 -4.119 -20.573 1.00 91.00 172 GLU A N 1
ATOM 1333 C CA . GLU A 1 172 ? 0.258 -3.341 -21.795 1.00 91.00 172 GLU A CA 1
ATOM 1334 C C . GLU A 1 172 ? -0.971 -2.479 -22.123 1.00 91.00 172 GLU A C 1
ATOM 1336 O O . GLU A 1 172 ? -2.088 -2.766 -21.692 1.00 91.00 172 GLU A O 1
ATOM 1341 N N . ASP A 1 173 ? -0.766 -1.403 -22.887 1.00 87.31 173 ASP A N 1
ATOM 1342 C CA . ASP A 1 173 ? -1.836 -0.461 -23.254 1.00 87.31 173 ASP A CA 1
ATOM 1343 C C . ASP A 1 173 ? -2.957 -1.120 -24.088 1.00 87.31 173 ASP A C 1
ATOM 1345 O O . ASP A 1 173 ? -4.064 -0.589 -24.173 1.00 87.31 173 ASP A O 1
ATOM 1349 N N . ASP A 1 174 ? -2.669 -2.251 -24.732 1.00 86.62 174 ASP A N 1
ATOM 1350 C CA . ASP A 1 174 ? -3.585 -3.030 -25.565 1.00 86.62 174 ASP A CA 1
ATOM 1351 C C . ASP A 1 174 ? -4.174 -4.265 -24.858 1.00 86.62 174 ASP A C 1
ATOM 1353 O O . ASP A 1 174 ? -4.819 -5.094 -25.509 1.00 86.62 174 ASP A O 1
ATOM 1357 N N . ASP A 1 175 ? -4.010 -4.386 -23.535 1.00 82.94 175 ASP A N 1
ATOM 1358 C CA . ASP A 1 175 ? -4.598 -5.484 -22.766 1.00 82.94 175 ASP A CA 1
ATOM 1359 C C . ASP A 1 175 ? -6.137 -5.399 -22.746 1.00 82.94 175 ASP A C 1
ATOM 1361 O O . ASP A 1 175 ? -6.754 -4.524 -22.134 1.00 82.94 175 ASP A O 1
ATOM 1365 N N . ILE A 1 176 ? -6.766 -6.370 -23.411 1.00 80.06 176 ILE A N 1
ATOM 1366 C CA . ILE A 1 176 ? -8.219 -6.481 -23.598 1.00 80.06 176 ILE A CA 1
ATOM 1367 C C . ILE A 1 176 ? -8.967 -6.623 -22.264 1.00 80.06 176 ILE A C 1
ATOM 1369 O O . ILE A 1 176 ? -10.148 -6.290 -22.192 1.00 80.06 176 ILE A O 1
ATOM 1373 N N . LEU A 1 177 ? -8.322 -7.125 -21.208 1.00 78.50 177 LEU A N 1
ATOM 1374 C CA . LEU A 1 177 ? -8.957 -7.274 -19.897 1.00 78.50 177 LEU A CA 1
ATOM 1375 C C . LEU A 1 177 ? -9.121 -5.936 -19.160 1.00 78.50 177 LEU A C 1
ATOM 1377 O O . LEU A 1 177 ? -9.912 -5.869 -18.216 1.00 78.50 177 LEU A O 1
ATOM 1381 N N . TYR A 1 178 ? -8.393 -4.895 -19.577 1.00 66.88 178 TYR A N 1
ATOM 1382 C CA . TYR A 1 178 ? -8.320 -3.600 -18.891 1.00 66.88 178 TYR A CA 1
ATOM 1383 C C . TYR A 1 178 ? -8.717 -2.398 -19.770 1.00 66.88 178 TYR A C 1
ATOM 1385 O O . TYR A 1 178 ? -8.622 -1.257 -19.308 1.00 66.88 178 TYR A O 1
ATOM 1393 N N . LEU A 1 179 ? -9.199 -2.655 -20.993 1.00 57.00 179 LEU A N 1
ATOM 1394 C CA . LEU A 1 179 ? -9.848 -1.698 -21.905 1.00 57.00 179 LEU A CA 1
ATOM 1395 C C . LEU A 1 179 ? -11.368 -1.642 -21.684 1.00 57.00 179 LEU A C 1
ATOM 1397 O O . LEU A 1 179 ? -11.916 -0.515 -21.717 1.00 57.00 179 LEU A O 1
#

Secondary structure (DSSP, 8-state):
-HHHHHHHHHHHHT-S--TT-HHHHHHHHHHTSPPTTS--HHHHHHTSTTHHHHHHHHHHHT---SSTTS-EEEEEE--HHHHHHHHHHHHHH-TTTTT--HHHHHHHHHTT-S---HHHHHHHHTTS-HHHHHHHTTTTSTTHHHHHHHHHHHSSSS--SSSSPEEEEEE-TT-TTT-

Radius of gyration: 20.83 Å; chains: 1; bounding box: 55×39×60 Å

Sequence (179 aa):
HQKLAWEMLHKVIIGPVDVENAYFSAFLKGFLLPCSTGIDLVDIVRSFFGGAEEFIRTAELSTIRDFDSLNIRVVCDIGSQSLDKLADAFNIAGFYFAGKTFRDVIQDFLNGVGVPCPRMLDSAMDRLSPEVKASLSGLQSPTFRMRLMCWAVTGATRVLHQGEPMQIILVEDDDILYL

pLDDT: mean 76.85, std 12.1, range [43.53, 95.5]

Foldseek 3Di:
DVVVVVVVVCCLPVNPDDCPDPVNVVVVVVQQDQDPVRQGNVNVQCPPVPHPVVVSVQSVLQDQDAPVSALEDEAEAEDPVVQVVVQVVQVVVHDVSHPDDPVRVVRCVQQVHDDPPVVVVVVCLVVDDPVVNVLCVCVVPSRSSVQVVCCVQPVGSTDRPPDHGHYDYHYDPPPPVVD

Organism: NCBI:txid40482